Protein AF-A0A7Y0MH93-F1 (afdb_monomer_lite)

Sequence (100 aa):
MTTETFQGYIVDLACLRRYPHAELLNRARRHTVECAMMGHCVESGYALVGNEGGLFLLDTGATPLVLAALSRTARREGVALQSRRELQDGEMKTVGIDLL

pLDDT: mean 95.64, std 3.98, range [66.25, 98.31]

Foldseek 3Di:
DDKDKDKAQKDFPVVQVVDDLVCNRVVSQFAFLVNCPPPVSLVRAIWGQDPVSDIGGADNQCSVQVNVQSVPDPDGGRWMWMWMWDQDPNDTHTPHIDTD

Radius of gyration: 12.69 Å; chains: 1; bounding box: 34×28×34 Å

Structure (mmCIF, N/CA/C/O backbone):
data_AF-A0A7Y0MH93-F1
#
_entry.id   AF-A0A7Y0MH93-F1
#
loop_
_atom_site.group_PDB
_atom_site.id
_atom_site.type_symbol
_atom_site.label_atom_id
_atom_site.label_alt_id
_atom_site.label_comp_id
_atom_site.label_asym_id
_atom_site.label_entity_id
_atom_site.label_seq_id
_atom_site.pdbx_PDB_ins_code
_atom_site.Cartn_x
_atom_site.Cartn_y
_atom_site.Cartn_z
_atom_site.occupancy
_atom_site.B_iso_or_equiv
_atom_site.auth_seq_id
_atom_site.auth_comp_id
_atom_site.auth_asym_id
_atom_site.auth_atom_id
_atom_site.pdbx_PDB_model_num
ATOM 1 N N . MET A 1 1 ? -19.728 9.937 13.746 1.00 66.25 1 MET A N 1
ATOM 2 C CA . MET A 1 1 ? -18.605 9.014 13.493 1.00 66.25 1 MET A CA 1
ATOM 3 C C . MET A 1 1 ? -17.589 9.770 12.663 1.00 66.25 1 MET A C 1
ATOM 5 O O . MET A 1 1 ? -17.989 10.372 11.675 1.00 66.25 1 MET A O 1
ATOM 9 N N . THR A 1 2 ? -16.338 9.834 13.110 1.00 92.19 2 THR A N 1
ATOM 10 C CA . THR A 1 2 ? -15.272 10.529 12.374 1.00 92.19 2 THR A CA 1
ATOM 11 C C . THR A 1 2 ? -14.699 9.576 11.334 1.00 92.19 2 THR A C 1
ATOM 13 O O . THR A 1 2 ? -14.302 8.464 11.682 1.00 92.19 2 THR A O 1
ATOM 16 N N . THR A 1 3 ? -14.690 10.004 10.074 1.00 95.12 3 THR A N 1
ATOM 17 C CA . THR A 1 3 ? -14.202 9.232 8.926 1.00 95.12 3 THR A CA 1
ATOM 18 C C . THR A 1 3 ? -13.081 9.983 8.226 1.00 95.12 3 THR A C 1
ATOM 20 O O . THR A 1 3 ? -13.196 11.191 8.017 1.00 95.12 3 THR A O 1
ATOM 23 N N . GLU A 1 4 ? -12.051 9.265 7.793 1.00 96.56 4 GLU A N 1
ATOM 24 C CA . GLU A 1 4 ? -10.953 9.806 6.988 1.00 96.56 4 GLU A CA 1
ATOM 25 C C . GLU A 1 4 ? -10.737 8.958 5.739 1.00 96.56 4 GLU A C 1
ATOM 27 O O . GLU A 1 4 ? -10.947 7.740 5.745 1.00 96.56 4 GLU A O 1
ATOM 32 N N . THR A 1 5 ? -10.273 9.603 4.672 1.00 96.88 5 THR A N 1
ATOM 33 C CA . THR A 1 5 ? -9.895 8.927 3.433 1.00 96.88 5 THR A CA 1
ATOM 34 C C . THR A 1 5 ? -8.508 9.348 2.989 1.00 96.88 5 THR A C 1
ATOM 36 O O . THR A 1 5 ? -8.227 10.543 2.907 1.00 96.88 5 THR A O 1
ATOM 39 N N . PHE A 1 6 ? -7.674 8.376 2.633 1.00 97.44 6 PHE A N 1
ATOM 40 C CA . PHE A 1 6 ? -6.337 8.604 2.090 1.00 97.44 6 PHE A CA 1
ATOM 41 C C . PHE A 1 6 ? -6.206 7.908 0.744 1.00 97.44 6 PHE A C 1
ATOM 43 O O . PHE A 1 6 ? -6.665 6.781 0.586 1.00 97.44 6 PHE A O 1
ATOM 50 N N . GLN A 1 7 ? -5.571 8.564 -0.222 1.00 97.81 7 GLN A N 1
ATOM 51 C CA . GLN A 1 7 ? -5.332 8.007 -1.551 1.00 97.81 7 GLN A CA 1
ATOM 52 C C . GLN A 1 7 ? -3.840 8.007 -1.865 1.00 97.81 7 GLN A C 1
ATOM 54 O O . GLN A 1 7 ? -3.126 8.957 -1.537 1.00 97.81 7 GLN A O 1
ATOM 59 N N . GLY A 1 8 ? -3.369 6.956 -2.529 1.00 98.06 8 GLY A N 1
ATOM 60 C CA . GLY A 1 8 ? -1.981 6.878 -2.964 1.00 98.06 8 GLY A CA 1
ATOM 61 C C . GLY A 1 8 ? -1.608 5.539 -3.579 1.00 98.06 8 GLY A C 1
ATOM 62 O O . GLY A 1 8 ? -2.424 4.624 -3.671 1.00 98.06 8 GLY A O 1
ATOM 63 N N . TYR A 1 9 ? -0.351 5.435 -3.998 1.00 98.31 9 TYR A N 1
ATOM 64 C CA . TYR A 1 9 ? 0.238 4.194 -4.492 1.00 98.31 9 TYR A CA 1
ATOM 65 C C . TYR A 1 9 ? 0.622 3.297 -3.321 1.00 98.31 9 TYR A C 1
ATOM 67 O O . TYR A 1 9 ? 1.278 3.756 -2.384 1.00 98.31 9 TYR A O 1
ATOM 75 N N . ILE A 1 10 ? 0.229 2.028 -3.377 1.00 98.00 10 ILE A N 1
ATOM 76 C CA . ILE A 1 10 ? 0.548 1.053 -2.335 1.00 98.00 10 ILE A CA 1
ATOM 77 C C . ILE A 1 10 ? 2.010 0.612 -2.428 1.00 98.00 10 ILE A C 1
ATOM 79 O O . ILE A 1 10 ? 2.506 0.289 -3.509 1.00 98.00 10 ILE A O 1
ATOM 83 N N . VAL A 1 11 ? 2.698 0.591 -1.288 1.00 98.06 11 VAL A N 1
ATOM 84 C CA . VAL A 1 11 ? 4.075 0.093 -1.159 1.00 98.06 11 VAL A CA 1
ATOM 85 C C . VAL A 1 11 ? 4.205 -0.652 0.166 1.00 98.06 11 VAL A C 1
ATOM 87 O O . VAL A 1 11 ? 3.702 -0.180 1.188 1.00 98.06 11 VAL A O 1
ATOM 90 N N . ASP A 1 12 ? 4.870 -1.806 0.173 1.00 98.06 12 ASP A N 1
ATOM 91 C CA . ASP A 1 12 ? 5.190 -2.514 1.415 1.00 98.06 12 ASP A CA 1
ATOM 92 C C . ASP A 1 12 ? 6.284 -1.787 2.222 1.00 98.06 12 ASP A C 1
ATOM 94 O O . ASP A 1 12 ? 7.162 -1.111 1.668 1.00 98.06 12 ASP A O 1
ATOM 98 N N . LEU A 1 13 ? 6.261 -1.913 3.552 1.00 97.12 13 LEU A N 1
ATOM 99 C CA . LEU A 1 13 ? 7.219 -1.194 4.400 1.00 97.12 13 LEU A CA 1
ATOM 100 C C . LEU A 1 13 ? 8.663 -1.690 4.218 1.00 97.12 13 LEU A C 1
ATOM 102 O O . LEU A 1 13 ? 9.596 -0.919 4.466 1.00 97.12 13 LEU A O 1
ATOM 106 N N . ALA A 1 14 ? 8.881 -2.934 3.777 1.00 96.81 14 ALA A N 1
ATOM 107 C CA . ALA A 1 14 ? 10.224 -3.450 3.512 1.00 96.81 14 ALA A CA 1
ATOM 108 C C . ALA A 1 14 ? 10.884 -2.740 2.317 1.00 96.81 14 ALA A C 1
ATOM 110 O O . ALA A 1 14 ? 12.060 -2.367 2.402 1.00 96.81 14 ALA A O 1
ATOM 111 N N . CYS A 1 15 ? 10.133 -2.478 1.245 1.00 96.31 15 CYS A N 1
ATOM 112 C CA . CYS A 1 15 ? 10.571 -1.650 0.127 1.00 96.31 15 CYS A CA 1
ATOM 113 C C . CYS A 1 15 ? 10.709 -0.181 0.519 1.00 96.31 15 CYS A C 1
ATOM 115 O O . CYS A 1 15 ? 11.722 0.446 0.203 1.00 96.31 15 CYS A O 1
ATOM 117 N N . LEU A 1 16 ? 9.730 0.357 1.250 1.00 94.81 16 LEU A N 1
ATOM 118 C CA . LEU A 1 16 ? 9.697 1.771 1.615 1.00 94.81 16 LEU A CA 1
ATOM 119 C C . LEU A 1 16 ? 10.953 2.213 2.375 1.00 94.81 16 LEU A C 1
ATOM 121 O O . LEU A 1 16 ? 11.527 3.255 2.072 1.00 94.81 16 LEU A O 1
ATOM 125 N N . ARG A 1 17 ? 11.434 1.378 3.306 1.00 94.19 17 ARG A N 1
ATOM 126 C CA . ARG A 1 17 ? 12.658 1.620 4.096 1.00 94.19 17 ARG A CA 1
ATOM 127 C C . ARG A 1 17 ? 13.932 1.731 3.254 1.00 94.19 17 ARG A C 1
ATOM 129 O O . ARG A 1 17 ? 14.955 2.175 3.764 1.00 94.19 17 ARG A O 1
ATOM 136 N N . ARG A 1 18 ? 13.892 1.298 1.992 1.00 93.38 18 ARG A N 1
ATOM 137 C CA . ARG A 1 18 ? 15.030 1.314 1.062 1.00 93.38 18 ARG A CA 1
ATOM 138 C C . ARG A 1 18 ? 14.937 2.441 0.037 1.00 93.38 18 ARG A C 1
ATOM 140 O O . ARG A 1 18 ? 15.907 2.678 -0.679 1.00 93.38 18 ARG A O 1
ATOM 147 N N . TYR A 1 19 ? 13.789 3.104 -0.087 1.00 91.81 19 TYR A N 1
ATOM 148 C CA . TYR A 1 19 ? 13.592 4.142 -1.093 1.00 91.81 19 TYR A CA 1
ATOM 149 C C . TYR A 1 19 ? 14.157 5.484 -0.612 1.00 91.81 19 TYR A C 1
ATOM 151 O O . TYR A 1 19 ? 13.822 5.929 0.486 1.00 91.81 19 TYR A O 1
ATOM 159 N N . PRO A 1 20 ? 14.973 6.178 -1.429 1.00 91.88 20 PRO A N 1
ATOM 160 C CA . PRO A 1 20 ? 15.317 7.567 -1.160 1.00 91.88 20 PRO A CA 1
ATOM 161 C C . PRO A 1 20 ? 14.049 8.424 -1.131 1.00 91.88 20 PRO A C 1
ATOM 163 O O . PRO A 1 20 ? 13.205 8.306 -2.021 1.00 91.88 20 PRO A O 1
ATOM 166 N N . HIS A 1 21 ? 13.933 9.331 -0.157 1.00 88.38 21 HIS A N 1
ATOM 167 C CA . HIS A 1 21 ? 12.749 10.190 -0.010 1.00 88.38 21 HIS A CA 1
ATOM 168 C C . HIS A 1 21 ? 12.430 10.976 -1.295 1.00 88.38 21 HIS A C 1
ATOM 170 O O . HIS A 1 21 ? 11.279 11.054 -1.713 1.00 88.38 21 HIS A O 1
ATOM 176 N N . ALA A 1 22 ? 13.458 11.492 -1.981 1.00 90.94 22 ALA A N 1
ATOM 177 C CA . ALA A 1 22 ? 13.305 12.231 -3.237 1.00 90.94 22 ALA A CA 1
ATOM 178 C C . ALA A 1 22 ? 12.770 11.379 -4.409 1.00 90.94 22 ALA A C 1
ATOM 180 O O . ALA A 1 22 ? 12.241 11.921 -5.375 1.00 90.94 22 ALA A O 1
ATOM 181 N N . GLU A 1 23 ? 12.885 10.050 -4.340 1.00 93.25 23 GLU A N 1
ATOM 182 C CA . GLU A 1 23 ? 12.439 9.127 -5.393 1.00 93.25 23 GLU A CA 1
ATOM 183 C C . GLU A 1 23 ? 11.125 8.414 -5.055 1.00 93.25 23 GLU A C 1
ATOM 185 O O . GLU A 1 23 ? 10.614 7.642 -5.869 1.00 93.25 23 GLU A O 1
ATOM 190 N N . LEU A 1 24 ? 10.578 8.651 -3.865 1.00 93.50 24 LEU A N 1
ATOM 191 C CA . LEU A 1 24 ? 9.550 7.826 -3.245 1.00 93.50 24 LEU A CA 1
ATOM 192 C C . LEU A 1 24 ? 8.303 7.647 -4.125 1.00 93.50 24 LEU A C 1
ATOM 194 O O . LEU A 1 24 ? 7.898 6.517 -4.395 1.00 93.50 24 LEU A O 1
ATOM 198 N N . LEU A 1 25 ? 7.763 8.737 -4.677 1.00 95.56 25 LEU A N 1
ATOM 199 C CA . LEU A 1 25 ? 6.620 8.684 -5.596 1.00 95.56 25 LEU A CA 1
ATOM 200 C C . LEU A 1 25 ? 6.934 7.911 -6.885 1.00 95.56 25 LEU A C 1
ATOM 202 O O . LEU A 1 25 ? 6.120 7.127 -7.372 1.00 95.56 25 LEU A O 1
ATOM 206 N N . ASN A 1 26 ? 8.124 8.118 -7.448 1.00 96.12 26 ASN A N 1
ATOM 207 C CA . ASN A 1 26 ? 8.531 7.454 -8.682 1.00 96.12 26 ASN A CA 1
ATOM 208 C C . ASN A 1 26 ? 8.737 5.943 -8.461 1.00 96.12 26 ASN A C 1
ATOM 210 O O . ASN A 1 26 ? 8.386 5.118 -9.305 1.00 96.12 26 ASN A O 1
ATOM 214 N N . ARG A 1 27 ? 9.272 5.559 -7.301 1.00 96.69 27 ARG A N 1
ATOM 215 C CA . ARG A 1 27 ? 9.406 4.155 -6.905 1.00 96.69 27 ARG A CA 1
ATOM 216 C C . ARG A 1 27 ? 8.044 3.513 -6.645 1.00 96.69 27 ARG A C 1
ATOM 218 O O . ARG A 1 27 ? 7.811 2.420 -7.143 1.00 96.69 27 ARG A O 1
ATOM 225 N N . ALA A 1 28 ? 7.129 4.211 -5.975 1.00 97.31 28 ALA A N 1
ATOM 226 C CA . ALA A 1 28 ? 5.781 3.713 -5.709 1.00 97.31 28 ALA A CA 1
ATOM 227 C C . ALA A 1 28 ? 4.989 3.423 -6.997 1.00 97.31 28 ALA A C 1
ATOM 229 O O . ALA A 1 28 ? 4.354 2.381 -7.120 1.00 97.31 28 ALA A O 1
ATOM 230 N N . ARG A 1 29 ? 5.112 4.284 -8.016 1.00 97.12 29 ARG A N 1
ATOM 231 C CA . ARG A 1 29 ? 4.501 4.078 -9.346 1.00 97.12 29 ARG A CA 1
ATOM 232 C C . ARG A 1 29 ? 5.027 2.857 -10.103 1.00 97.12 29 ARG A C 1
ATOM 234 O O . ARG A 1 29 ? 4.359 2.383 -11.011 1.00 97.12 29 ARG A O 1
ATOM 241 N N . ARG A 1 30 ? 6.215 2.368 -9.746 1.00 97.62 30 ARG A N 1
ATOM 242 C CA . ARG A 1 30 ? 6.869 1.192 -10.347 1.00 97.62 30 ARG A CA 1
ATOM 243 C C . ARG A 1 30 ? 6.877 -0.013 -9.408 1.00 97.62 30 ARG A C 1
ATOM 245 O O . ARG A 1 30 ? 7.510 -1.023 -9.694 1.00 97.62 30 ARG A O 1
ATOM 252 N N . HIS A 1 31 ? 6.222 0.103 -8.256 1.00 98.00 31 HIS A N 1
ATOM 253 C CA . HIS A 1 31 ? 6.157 -0.973 -7.288 1.00 98.00 31 HIS A CA 1
ATOM 254 C C . HIS A 1 31 ? 5.207 -2.054 -7.808 1.00 98.00 31 HIS A C 1
ATOM 256 O O . HIS A 1 31 ? 4.053 -1.764 -8.135 1.00 98.00 31 HIS A O 1
ATOM 262 N N . THR A 1 32 ? 5.708 -3.279 -7.954 1.00 98.31 32 THR A N 1
ATOM 263 C CA . THR A 1 32 ? 4.964 -4.371 -8.586 1.00 98.31 32 THR A CA 1
ATOM 264 C C . THR A 1 32 ? 4.050 -5.069 -7.588 1.00 98.31 32 THR A C 1
ATOM 266 O O . THR A 1 32 ? 4.344 -5.146 -6.396 1.00 98.31 32 THR A O 1
ATOM 269 N N . VAL A 1 33 ? 2.949 -5.630 -8.090 1.00 97.88 33 VAL A N 1
ATOM 270 C CA . VAL A 1 33 ? 2.035 -6.456 -7.285 1.00 97.88 33 VAL A CA 1
ATOM 271 C C . VAL A 1 33 ? 2.757 -7.677 -6.724 1.00 97.88 33 VAL A C 1
ATOM 273 O O . VAL A 1 33 ? 2.589 -8.008 -5.557 1.00 97.88 33 VAL A O 1
ATOM 276 N N . GLU A 1 34 ? 3.608 -8.310 -7.532 1.00 97.38 34 GLU A N 1
ATOM 277 C CA . GLU A 1 34 ? 4.428 -9.444 -7.101 1.00 97.38 34 GLU A CA 1
ATOM 278 C C . GLU A 1 34 ? 5.297 -9.081 -5.892 1.00 97.38 34 GLU A C 1
ATOM 280 O O . GLU A 1 34 ? 5.310 -9.819 -4.911 1.00 97.38 34 GLU A O 1
ATOM 285 N N . CYS A 1 35 ? 5.957 -7.917 -5.931 1.00 96.81 35 CYS A N 1
ATOM 286 C CA . CYS A 1 35 ? 6.787 -7.442 -4.832 1.00 96.81 35 CYS A CA 1
ATOM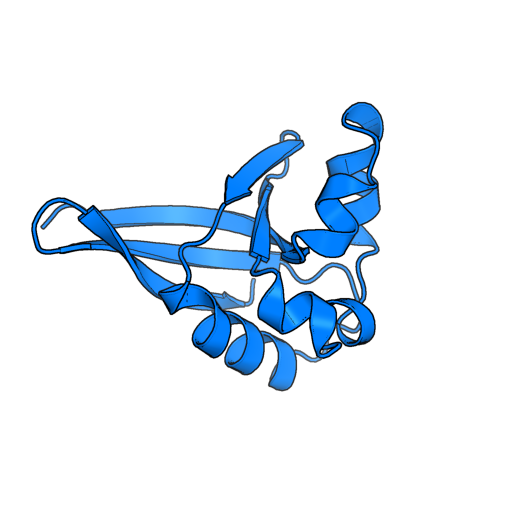 287 C C . CYS A 1 35 ? 5.945 -7.224 -3.567 1.00 96.81 35 CYS A C 1
ATOM 289 O O . CYS A 1 35 ? 6.243 -7.787 -2.516 1.00 96.81 35 CYS A O 1
ATOM 291 N N . ALA A 1 36 ? 4.825 -6.509 -3.703 1.00 96.69 36 ALA A N 1
ATOM 292 C CA . ALA A 1 36 ? 3.911 -6.219 -2.604 1.00 96.69 36 ALA A CA 1
ATOM 293 C C . ALA A 1 36 ? 3.317 -7.479 -1.942 1.00 96.69 36 ALA A C 1
ATOM 295 O O . ALA A 1 36 ? 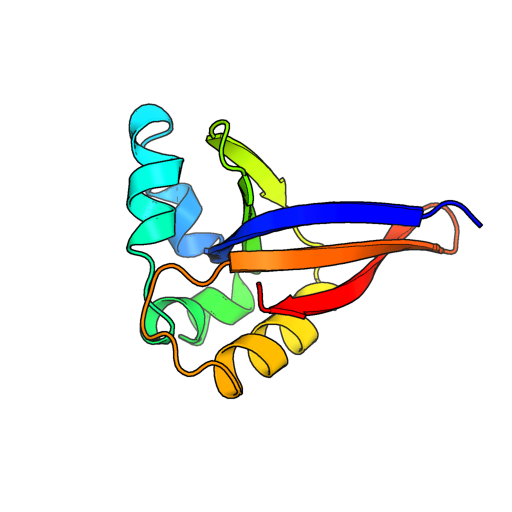2.912 -7.419 -0.783 1.00 96.69 36 ALA A O 1
ATOM 296 N N . MET A 1 37 ? 3.238 -8.608 -2.656 1.00 96.88 37 MET A N 1
ATOM 297 C CA . MET A 1 37 ? 2.616 -9.852 -2.181 1.00 96.88 37 MET A CA 1
ATOM 298 C C . MET A 1 37 ? 3.614 -10.900 -1.661 1.00 96.88 37 MET A C 1
ATOM 300 O O . MET A 1 37 ? 3.193 -11.968 -1.215 1.00 96.88 37 MET A O 1
ATOM 304 N N . MET A 1 38 ? 4.922 -10.626 -1.679 1.00 95.06 38 MET A N 1
ATOM 305 C CA . MET A 1 38 ? 5.911 -11.530 -1.083 1.00 95.06 38 MET A CA 1
ATOM 306 C C . MET A 1 38 ? 5.688 -11.665 0.429 1.00 95.06 38 MET A C 1
ATOM 308 O O . MET A 1 38 ? 5.362 -10.685 1.092 1.00 95.06 38 MET A O 1
ATOM 312 N N . GLY A 1 39 ? 5.933 -12.850 1.003 1.00 92.25 39 GLY A N 1
ATOM 313 C CA . GLY A 1 39 ? 5.656 -13.119 2.426 1.00 92.25 39 GLY A CA 1
ATOM 314 C C . GLY A 1 39 ? 6.243 -12.072 3.384 1.00 92.25 39 GLY A C 1
ATOM 315 O O . GLY A 1 39 ? 5.521 -11.505 4.197 1.00 92.25 39 GLY A O 1
ATOM 316 N N . HIS A 1 40 ? 7.517 -11.709 3.205 1.00 91.69 40 HIS A N 1
ATOM 317 C CA . HIS A 1 40 ? 8.172 -10.684 4.028 1.00 91.69 40 HIS A CA 1
ATOM 318 C C . HIS A 1 40 ? 7.625 -9.259 3.808 1.00 91.69 40 HIS A C 1
ATOM 320 O O . HIS A 1 40 ? 7.749 -8.413 4.690 1.00 91.69 40 HIS A O 1
ATOM 326 N N . CYS A 1 41 ? 7.016 -8.976 2.653 1.00 94.00 41 CYS A N 1
ATOM 327 C CA . CYS A 1 41 ? 6.345 -7.705 2.373 1.00 94.00 41 CYS A CA 1
ATOM 328 C C . CYS A 1 41 ? 4.991 -7.644 3.086 1.00 94.00 41 CYS A C 1
ATOM 330 O O . CYS A 1 41 ? 4.706 -6.650 3.753 1.00 94.00 41 CYS A O 1
ATOM 332 N N . VAL A 1 42 ? 4.218 -8.737 3.048 1.00 94.94 42 VAL A N 1
ATOM 333 C CA . VAL A 1 42 ? 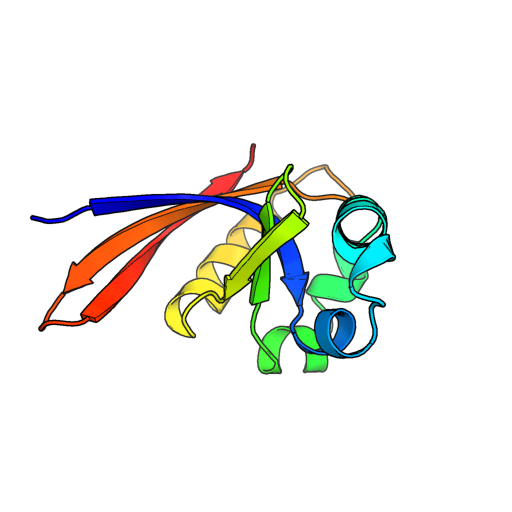2.958 -8.876 3.799 1.00 94.94 42 VAL A CA 1
ATOM 334 C C . VAL A 1 42 ? 3.181 -8.689 5.298 1.00 94.94 42 VAL A C 1
ATOM 336 O O . VAL A 1 42 ? 2.466 -7.923 5.943 1.00 94.94 42 VAL A O 1
ATOM 339 N N . GLU A 1 43 ? 4.201 -9.352 5.845 1.00 94.88 43 GLU A N 1
ATOM 340 C CA . GLU A 1 43 ? 4.571 -9.254 7.262 1.00 94.88 43 GLU A CA 1
ATOM 341 C C . GLU A 1 43 ? 5.023 -7.844 7.654 1.00 94.88 43 GLU A C 1
ATOM 343 O O . GLU A 1 43 ? 4.830 -7.421 8.794 1.00 94.88 43 GLU A O 1
ATOM 348 N N . SER A 1 44 ? 5.607 -7.095 6.714 1.00 96.31 44 SER A N 1
ATOM 349 C CA . SER A 1 44 ? 6.070 -5.733 6.973 1.00 96.31 44 SER A CA 1
ATOM 350 C C . SER A 1 44 ? 4.935 -4.711 7.075 1.00 96.31 44 SER A C 1
ATOM 352 O O . SER A 1 44 ? 5.146 -3.651 7.659 1.00 96.31 44 SER A O 1
ATOM 354 N N . GLY A 1 45 ? 3.749 -5.015 6.538 1.00 97.31 45 GLY A N 1
ATOM 355 C CA . GLY A 1 45 ? 2.652 -4.062 6.383 1.00 97.31 45 GLY A CA 1
ATOM 356 C C . GLY A 1 45 ? 2.845 -3.122 5.190 1.00 97.31 45 GLY A C 1
ATOM 357 O O . GLY A 1 45 ? 3.751 -3.294 4.373 1.00 97.31 45 GLY A O 1
ATOM 358 N N . TYR A 1 46 ? 1.989 -2.101 5.092 1.00 98.25 46 TYR A N 1
ATOM 359 C CA . TYR A 1 46 ? 1.898 -1.256 3.900 1.00 98.25 46 TYR A CA 1
ATOM 360 C C . TYR A 1 46 ? 1.750 0.236 4.206 1.00 98.25 46 TYR A C 1
ATOM 362 O O . TYR A 1 46 ? 1.321 0.642 5.287 1.00 98.25 46 TYR A O 1
ATOM 370 N N . ALA A 1 47 ? 2.061 1.057 3.206 1.00 97.94 47 ALA A N 1
ATOM 371 C CA . ALA A 1 47 ? 1.827 2.493 3.197 1.00 97.94 47 ALA A CA 1
ATOM 372 C C . ALA A 1 47 ? 1.212 2.949 1.870 1.00 97.94 47 ALA A C 1
ATOM 374 O O . ALA A 1 47 ? 1.426 2.329 0.827 1.00 97.94 47 ALA A O 1
ATOM 375 N N . LEU A 1 48 ? 0.504 4.076 1.907 1.00 98.25 48 LEU A N 1
ATOM 376 C CA . LEU A 1 48 ? 0.119 4.831 0.723 1.00 98.25 48 LEU A CA 1
ATOM 377 C C . LEU A 1 48 ? 1.108 5.971 0.493 1.00 98.25 48 LEU A C 1
ATOM 379 O O . LEU A 1 48 ? 1.389 6.769 1.390 1.00 98.25 48 LEU A O 1
ATOM 383 N N . VAL A 1 49 ? 1.601 6.053 -0.736 1.00 97.75 49 VAL A N 1
ATOM 384 C CA . VAL A 1 49 ? 2.404 7.166 -1.234 1.00 97.75 49 VAL A CA 1
ATOM 385 C C . VAL A 1 49 ? 1.500 8.106 -2.020 1.00 97.75 49 VAL A C 1
ATOM 387 O O . VAL A 1 49 ? 1.066 7.782 -3.129 1.00 97.75 49 VAL A O 1
ATOM 390 N N . GLY A 1 50 ? 1.196 9.265 -1.441 1.00 95.69 50 GLY A N 1
ATOM 391 C CA . GLY A 1 50 ? 0.368 10.291 -2.067 1.00 95.69 50 GLY A CA 1
ATOM 392 C C . GLY A 1 50 ? 1.060 10.958 -3.260 1.00 95.69 50 GLY A C 1
ATOM 393 O O . GLY A 1 50 ? 2.283 10.927 -3.399 1.00 95.69 50 GLY A O 1
ATOM 394 N N . ASN A 1 51 ? 0.279 11.619 -4.120 1.00 91.12 51 ASN A N 1
ATOM 395 C CA . ASN A 1 51 ? 0.802 12.302 -5.313 1.00 91.12 51 ASN A CA 1
ATOM 396 C C . ASN A 1 51 ? 1.742 13.479 -5.001 1.00 91.12 51 ASN A C 1
ATOM 398 O O . ASN A 1 51 ? 2.543 13.849 -5.853 1.00 91.12 51 ASN A O 1
ATOM 402 N N . GLU A 1 52 ? 1.679 14.031 -3.790 1.00 87.81 52 GLU A N 1
ATOM 403 C CA . GLU A 1 52 ? 2.587 15.082 -3.311 1.00 87.81 52 GLU A CA 1
ATOM 404 C C . GLU A 1 52 ? 3.849 14.513 -2.633 1.00 87.81 52 GLU A C 1
ATOM 406 O O . GLU A 1 52 ? 4.653 15.253 -2.077 1.00 87.81 52 GLU A O 1
ATOM 411 N N . GLY A 1 53 ? 4.033 13.186 -2.655 1.00 82.00 53 GLY A N 1
ATOM 412 C CA . GLY A 1 53 ? 5.139 12.499 -1.981 1.00 82.00 53 GLY A CA 1
ATOM 413 C C . GLY A 1 53 ? 4.906 12.240 -0.490 1.00 82.00 53 GLY A C 1
ATOM 414 O O . GLY A 1 53 ? 5.773 11.668 0.165 1.00 82.00 53 GLY A O 1
ATOM 415 N N . GLY A 1 54 ? 3.739 12.618 0.043 1.00 91.12 54 GLY A N 1
ATOM 416 C CA . GLY A 1 54 ? 3.340 12.31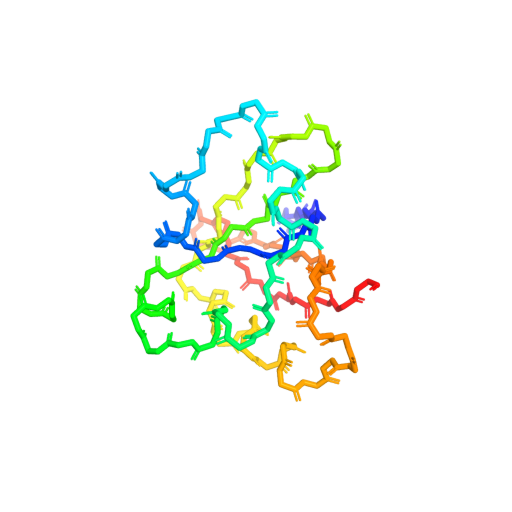2 1.415 1.00 91.12 54 GLY A CA 1
ATOM 417 C C . GLY A 1 54 ? 3.203 10.808 1.664 1.00 91.12 54 GLY A C 1
ATOM 418 O O . GLY A 1 54 ? 2.772 10.056 0.787 1.00 91.12 54 GLY A O 1
ATOM 419 N N . LEU A 1 55 ? 3.556 10.384 2.877 1.00 94.94 55 LEU A N 1
ATOM 420 C CA . LEU A 1 55 ? 3.457 9.001 3.330 1.00 94.94 55 LEU A CA 1
ATOM 421 C C . LEU A 1 55 ? 2.327 8.828 4.328 1.00 94.94 55 LEU A C 1
ATOM 423 O O . LEU A 1 55 ? 2.242 9.558 5.313 1.00 94.94 55 LEU A O 1
ATOM 427 N N . PHE A 1 56 ? 1.517 7.802 4.105 1.00 96.50 56 PHE A N 1
ATOM 428 C CA . PHE A 1 56 ? 0.482 7.390 5.034 1.00 96.50 56 PHE A CA 1
ATOM 429 C C . PHE A 1 56 ? 0.646 5.910 5.383 1.00 96.50 56 PHE A C 1
ATOM 431 O O . PHE A 1 56 ? 0.424 5.041 4.541 1.00 96.50 56 PHE A O 1
ATOM 438 N N . LEU A 1 57 ? 1.065 5.621 6.617 1.00 97.19 57 LEU A N 1
ATOM 439 C CA . LEU A 1 57 ? 1.210 4.251 7.112 1.00 97.19 57 LEU A CA 1
ATOM 440 C C . LEU A 1 57 ? -0.169 3.653 7.394 1.00 97.19 57 LEU A C 1
ATOM 442 O O . LEU A 1 57 ? -0.981 4.258 8.093 1.00 97.19 57 LEU A O 1
ATOM 446 N N . LEU A 1 58 ? -0.415 2.457 6.866 1.00 97.56 58 LEU A N 1
ATOM 447 C CA . LEU A 1 58 ? -1.640 1.722 7.137 1.00 97.56 58 LEU A CA 1
ATOM 448 C C . LEU A 1 58 ? -1.507 0.943 8.448 1.00 97.56 58 LEU A C 1
ATOM 450 O O . LEU A 1 58 ? -0.438 0.423 8.774 1.00 97.56 58 LEU A O 1
ATOM 454 N N . ASP A 1 59 ? -2.602 0.857 9.201 1.00 96.31 59 ASP A N 1
ATOM 455 C CA . ASP A 1 59 ? -2.664 -0.014 10.371 1.00 96.31 59 ASP A CA 1
ATOM 456 C C . ASP A 1 59 ? -2.656 -1.495 9.961 1.00 96.31 59 ASP A C 1
ATOM 458 O O . ASP A 1 59 ? -2.949 -1.854 8.818 1.00 96.31 59 ASP A O 1
ATOM 462 N N . THR A 1 60 ? -2.328 -2.378 10.904 1.00 94.00 60 THR A N 1
ATOM 463 C CA . THR A 1 60 ? -2.190 -3.821 10.647 1.00 94.00 60 THR A CA 1
ATOM 464 C C . THR A 1 60 ? -3.485 -4.478 10.162 1.00 94.00 60 THR A C 1
ATOM 466 O O . THR A 1 60 ? -3.425 -5.482 9.451 1.00 94.00 60 THR A O 1
ATOM 469 N N . GLY A 1 61 ? -4.651 -3.902 10.479 1.00 95.12 61 GLY A N 1
ATOM 470 C CA . GLY A 1 61 ? -5.948 -4.363 9.985 1.00 95.12 61 GLY A CA 1
ATOM 471 C C . GLY A 1 61 ? -6.135 -4.151 8.480 1.00 95.12 61 GLY A C 1
ATOM 472 O O . GLY A 1 61 ? -6.925 -4.857 7.853 1.00 95.12 61 GLY A O 1
ATOM 473 N N . ALA A 1 62 ? -5.372 -3.243 7.865 1.00 97.38 62 ALA A N 1
ATOM 474 C CA . ALA A 1 62 ? -5.445 -2.974 6.433 1.00 97.38 62 ALA A CA 1
ATOM 475 C C . ALA A 1 62 ? -4.800 -4.069 5.569 1.00 97.38 62 ALA A C 1
ATOM 477 O O . ALA A 1 62 ? -5.211 -4.250 4.425 1.00 97.38 62 ALA A O 1
ATOM 478 N N . THR A 1 63 ? -3.812 -4.809 6.087 1.00 97.62 63 THR A N 1
ATOM 479 C CA . THR A 1 63 ? -3.067 -5.847 5.347 1.00 97.62 63 THR A CA 1
ATOM 480 C C . THR A 1 63 ? -3.970 -6.831 4.586 1.00 97.62 63 THR A C 1
ATOM 482 O O . THR A 1 63 ? -3.813 -6.945 3.367 1.00 97.62 63 THR A O 1
ATOM 485 N N . PRO A 1 64 ? -4.951 -7.513 5.215 1.00 97.62 64 PRO A N 1
ATOM 486 C CA . PRO A 1 64 ? -5.845 -8.415 4.485 1.00 97.62 64 PRO A CA 1
ATOM 487 C C . PRO A 1 64 ? -6.689 -7.699 3.416 1.00 97.62 64 PRO A C 1
ATOM 489 O O . PRO A 1 64 ? -6.945 -8.271 2.356 1.00 97.62 64 PRO A O 1
ATOM 492 N N . LEU A 1 65 ? -7.088 -6.444 3.649 1.00 98.12 65 LEU A N 1
ATOM 493 C CA . LEU A 1 65 ? -7.862 -5.650 2.687 1.00 98.12 65 LEU A CA 1
ATOM 494 C C . LEU A 1 65 ? -7.017 -5.267 1.463 1.00 98.12 65 LEU A C 1
ATOM 496 O O . LEU A 1 65 ? -7.489 -5.362 0.329 1.00 98.12 65 LEU A O 1
ATOM 500 N N . VAL A 1 66 ? -5.754 -4.896 1.686 1.00 98.12 66 VAL A N 1
ATOM 501 C CA . VAL A 1 66 ? -4.776 -4.611 0.629 1.00 98.12 66 VAL A CA 1
ATOM 502 C C . VAL A 1 66 ? -4.525 -5.856 -0.213 1.00 98.12 66 VAL A C 1
ATOM 504 O O . VAL A 1 66 ? -4.645 -5.789 -1.433 1.00 98.12 66 VAL A O 1
ATOM 507 N N . LEU A 1 67 ? -4.257 -7.008 0.406 1.00 97.81 67 LEU A N 1
ATOM 508 C CA . LEU A 1 67 ? -4.046 -8.264 -0.322 1.00 97.81 67 LEU A CA 1
ATOM 509 C C . LEU A 1 67 ? -5.257 -8.660 -1.167 1.00 97.81 67 LEU A C 1
ATOM 511 O O . LEU A 1 67 ? -5.107 -9.090 -2.313 1.00 97.81 67 LEU A O 1
ATOM 515 N N . ALA A 1 68 ? -6.460 -8.477 -0.624 1.00 97.69 68 ALA A N 1
ATOM 516 C CA . ALA A 1 68 ? -7.692 -8.729 -1.351 1.00 97.69 68 ALA A CA 1
ATOM 517 C C . ALA A 1 68 ? -7.838 -7.793 -2.566 1.00 97.69 68 ALA A C 1
ATOM 519 O O . ALA A 1 68 ? -8.272 -8.237 -3.628 1.00 97.69 68 ALA A O 1
ATOM 520 N N . ALA A 1 69 ? -7.457 -6.518 -2.441 1.00 97.81 69 ALA A N 1
ATOM 521 C CA . ALA A 1 69 ? -7.454 -5.570 -3.555 1.00 97.81 69 ALA A CA 1
ATOM 522 C C . ALA A 1 69 ? -6.391 -5.921 -4.611 1.00 97.81 69 ALA A C 1
ATOM 524 O O . ALA A 1 69 ? -6.707 -5.986 -5.800 1.00 97.81 69 ALA A O 1
ATOM 525 N N . LEU A 1 70 ? -5.161 -6.220 -4.184 1.00 97.62 70 LEU A N 1
ATOM 526 C CA . LEU A 1 70 ? -4.054 -6.612 -5.059 1.00 97.62 70 LEU A CA 1
ATOM 527 C C . LEU A 1 70 ? -4.352 -7.898 -5.839 1.00 97.62 70 LEU A C 1
ATOM 529 O O . LEU A 1 70 ? -4.054 -7.977 -7.023 1.00 97.62 70 LEU A O 1
ATOM 533 N N . SER A 1 71 ? -5.020 -8.873 -5.222 1.00 96.81 71 SER A N 1
ATOM 534 C CA . SER A 1 71 ? -5.378 -10.136 -5.888 1.00 96.81 71 SER A CA 1
ATOM 535 C C . SER A 1 71 ? -6.451 -9.975 -6.974 1.00 96.81 71 SER A C 1
ATOM 537 O O . SER A 1 71 ? -6.613 -10.855 -7.815 1.00 96.81 71 SER A O 1
ATOM 539 N N . ARG A 1 72 ? -7.216 -8.874 -6.950 1.00 96.00 72 ARG A N 1
ATOM 540 C CA . ARG A 1 72 ? -8.301 -8.591 -7.907 1.00 96.00 72 ARG A CA 1
ATOM 541 C C . ARG A 1 72 ? -7.918 -7.577 -8.981 1.00 96.00 72 ARG A C 1
ATOM 543 O O . ARG A 1 72 ? -8.689 -7.371 -9.915 1.00 96.00 72 ARG A O 1
ATOM 550 N N . THR A 1 73 ? -6.779 -6.903 -8.841 1.00 96.62 73 THR A N 1
ATOM 551 C CA . THR A 1 73 ? -6.379 -5.862 -9.788 1.00 96.62 73 THR A CA 1
ATOM 552 C C . THR A 1 73 ? -5.828 -6.460 -11.080 1.00 96.62 73 THR A C 1
ATOM 554 O O . THR A 1 73 ? -5.119 -7.461 -11.072 1.00 96.62 73 THR A O 1
ATOM 557 N N . ALA A 1 74 ? -6.123 -5.819 -12.212 1.00 96.00 74 ALA A N 1
ATOM 558 C CA . ALA A 1 74 ? -5.489 -6.140 -13.494 1.00 96.00 74 ALA A CA 1
ATOM 559 C C . ALA A 1 74 ? -4.129 -5.432 -13.669 1.00 96.00 74 ALA A C 1
ATOM 561 O O . ALA A 1 74 ? -3.387 -5.713 -14.614 1.00 96.00 74 ALA A O 1
ATOM 562 N N . ARG A 1 75 ? -3.804 -4.480 -12.784 1.00 97.12 75 ARG A N 1
ATOM 563 C CA . ARG A 1 75 ? -2.528 -3.757 -12.797 1.00 97.12 75 ARG A CA 1
ATOM 564 C C . ARG A 1 75 ? -1.404 -4.688 -12.347 1.00 97.12 75 ARG A C 1
ATOM 566 O O . ARG A 1 75 ? -1.574 -5.469 -11.422 1.00 97.12 75 ARG A O 1
ATOM 573 N N . ARG A 1 76 ? -0.235 -4.571 -12.975 1.00 97.44 76 ARG A N 1
ATOM 574 C CA . ARG A 1 76 ? 0.969 -5.323 -12.571 1.00 97.44 76 ARG A CA 1
ATOM 575 C C . ARG A 1 76 ? 1.899 -4.521 -11.666 1.00 97.44 76 ARG A C 1
ATOM 577 O O . ARG A 1 76 ? 2.678 -5.103 -10.921 1.00 97.44 76 ARG A O 1
ATOM 584 N N . GLU A 1 77 ? 1.794 -3.200 -11.716 1.00 98.19 77 GLU A N 1
ATOM 585 C CA . GLU A 1 77 ? 2.602 -2.261 -10.945 1.00 98.19 77 GLU A CA 1
ATOM 586 C C . GLU A 1 77 ? 1.850 -0.949 -10.726 1.00 98.19 77 GLU A C 1
ATOM 588 O O . GLU A 1 77 ? 0.839 -0.693 -11.390 1.00 98.19 77 GLU A O 1
ATOM 593 N N . GLY A 1 78 ? 2.345 -0.136 -9.792 1.00 97.69 78 GLY A N 1
ATOM 594 C CA . GLY A 1 78 ? 1.834 1.211 -9.556 1.00 97.69 78 GLY A CA 1
ATOM 595 C C . GLY A 1 78 ? 0.368 1.216 -9.143 1.00 97.69 78 GLY A C 1
ATOM 596 O O . GLY A 1 78 ? -0.407 2.039 -9.628 1.00 97.69 78 GLY A O 1
ATOM 597 N N . VAL A 1 79 ? -0.033 0.276 -8.284 1.00 98.31 79 VAL A N 1
ATOM 598 C CA . VAL A 1 79 ? -1.431 0.148 -7.866 1.00 98.31 79 VAL A CA 1
ATOM 599 C C . VAL A 1 79 ? -1.803 1.309 -6.949 1.00 98.31 79 VAL A C 1
ATOM 601 O O . VAL A 1 79 ? -1.239 1.461 -5.865 1.00 98.31 79 VAL A O 1
ATOM 604 N N . ALA A 1 80 ? -2.758 2.123 -7.391 1.00 97.75 80 ALA A N 1
ATOM 605 C CA . ALA A 1 80 ? -3.344 3.192 -6.598 1.00 97.75 80 ALA A CA 1
ATOM 606 C C . ALA A 1 80 ? -4.565 2.671 -5.829 1.00 97.75 80 ALA A C 1
ATOM 608 O O . ALA A 1 80 ? -5.389 1.936 -6.377 1.00 97.75 80 ALA A O 1
ATOM 609 N N . LEU A 1 81 ? -4.661 3.047 -4.556 1.00 97.81 81 LEU A N 1
ATOM 610 C CA . LEU A 1 81 ? -5.728 2.646 -3.645 1.00 97.81 81 LEU A CA 1
ATOM 611 C C . LEU A 1 81 ? -6.272 3.855 -2.886 1.00 97.81 81 LEU A C 1
ATOM 613 O O . LEU A 1 81 ? -5.554 4.824 -2.627 1.00 97.81 81 LEU A O 1
ATOM 617 N N . GLN A 1 82 ? -7.525 3.744 -2.460 1.00 98.12 82 GLN A N 1
ATOM 618 C CA . GLN A 1 82 ? -8.128 4.584 -1.437 1.00 98.12 82 GLN A CA 1
ATOM 619 C C . GLN A 1 82 ? -8.314 3.774 -0.153 1.00 98.12 82 GLN A C 1
ATOM 621 O O . GLN A 1 82 ? -8.991 2.749 -0.164 1.00 98.12 82 GLN A O 1
ATOM 626 N N . SER A 1 83 ? -7.759 4.257 0.956 1.00 98.12 83 SER A N 1
ATOM 627 C CA . SER A 1 83 ? -8.043 3.769 2.306 1.00 98.12 83 SER A CA 1
ATOM 628 C C . SER A 1 83 ? -9.140 4.604 2.945 1.00 98.12 83 SER A C 1
ATOM 630 O O . SER A 1 83 ? -9.065 5.833 2.944 1.00 98.12 83 SER A O 1
ATOM 632 N N . ARG A 1 84 ? -10.155 3.933 3.490 1.00 97.81 84 ARG A N 1
ATOM 633 C CA . ARG A 1 84 ? -11.203 4.519 4.326 1.00 97.81 84 ARG A CA 1
ATOM 634 C C . ARG A 1 84 ? -10.989 4.078 5.762 1.00 97.81 84 ARG A C 1
ATOM 636 O O . ARG A 1 84 ? -10.818 2.886 6.026 1.00 97.81 84 ARG A O 1
ATOM 643 N N . ARG A 1 85 ? -11.018 5.040 6.679 1.00 97.44 85 ARG A N 1
ATOM 644 C CA . ARG A 1 85 ? -10.793 4.820 8.106 1.00 97.44 85 ARG A CA 1
ATOM 645 C C . ARG A 1 85 ? -11.916 5.407 8.934 1.00 97.44 85 ARG A C 1
ATOM 647 O O . ARG A 1 85 ? -12.465 6.451 8.585 1.00 97.44 85 ARG A O 1
ATOM 654 N N . GLU A 1 86 ? -12.191 4.762 10.054 1.00 97.44 86 GLU A N 1
ATOM 655 C CA . GLU A 1 86 ? -13.188 5.187 11.032 1.00 97.44 86 GLU A CA 1
ATOM 656 C C . GLU A 1 86 ? -12.582 5.214 12.432 1.00 97.44 86 GLU A C 1
ATOM 658 O O . GLU A 1 86 ? -11.752 4.369 12.773 1.00 97.44 86 GLU A O 1
ATOM 663 N N . LEU A 1 87 ? -13.010 6.183 13.245 1.00 96.38 87 LEU A N 1
ATOM 664 C CA . LEU A 1 87 ? -12.657 6.232 14.661 1.00 96.38 87 LEU A CA 1
ATOM 665 C C . LEU A 1 87 ? -13.431 5.146 15.420 1.00 96.38 87 LEU A C 1
ATOM 667 O O . LEU A 1 87 ? -14.650 5.245 15.567 1.00 96.38 87 LEU A O 1
ATOM 671 N N . GLN A 1 88 ? -12.713 4.143 15.919 1.00 94.19 88 GLN A N 1
ATOM 672 C CA . GLN A 1 88 ? -13.235 3.026 16.705 1.00 94.19 88 GLN A CA 1
ATOM 673 C C . GLN A 1 88 ? -12.420 2.908 17.993 1.00 94.19 88 GLN A C 1
ATOM 675 O O . GLN A 1 88 ? -11.194 2.865 17.948 1.00 94.19 88 GLN A O 1
ATOM 680 N N . ASP A 1 89 ? -13.096 2.918 19.144 1.00 92.44 89 ASP A N 1
ATOM 681 C CA . ASP A 1 89 ? -12.466 2.813 20.470 1.00 92.44 89 ASP A CA 1
ATOM 682 C C . ASP A 1 89 ? -11.310 3.809 20.707 1.00 92.44 89 ASP A C 1
ATOM 684 O O . ASP A 1 89 ? -10.332 3.517 21.388 1.00 92.44 89 ASP A O 1
ATOM 688 N N . GLY A 1 90 ? -11.424 5.014 20.136 1.00 93.31 90 GLY A N 1
ATOM 689 C CA . GLY A 1 90 ? -10.417 6.074 20.259 1.00 93.31 90 GLY A CA 1
ATOM 690 C C . GLY A 1 90 ? -9.255 5.987 19.264 1.00 93.31 90 GLY A C 1
ATOM 691 O O . GLY A 1 90 ? -8.396 6.866 19.275 1.00 93.31 90 GLY A O 1
ATOM 692 N N . GLU A 1 91 ? -9.243 5.002 18.363 1.00 93.88 91 GLU A N 1
ATOM 693 C CA . GLU A 1 91 ? -8.214 4.835 17.334 1.00 93.88 91 GLU A CA 1
ATOM 694 C C . GLU A 1 91 ? -8.804 4.857 15.920 1.00 93.88 91 GLU A C 1
ATOM 6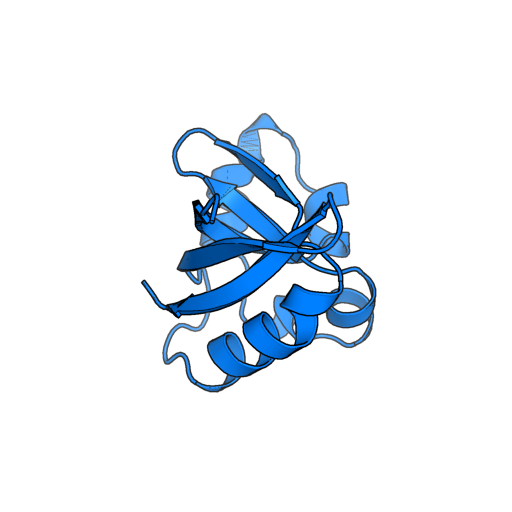96 O O . GLU A 1 91 ? -9.888 4.340 15.663 1.00 93.88 91 GLU A O 1
ATOM 701 N N . MET A 1 92 ? -8.073 5.428 14.962 1.00 95.25 92 MET A N 1
ATOM 702 C CA . MET A 1 92 ? -8.464 5.350 13.554 1.00 95.25 92 MET A CA 1
ATOM 703 C C . MET A 1 92 ? -8.106 3.972 12.983 1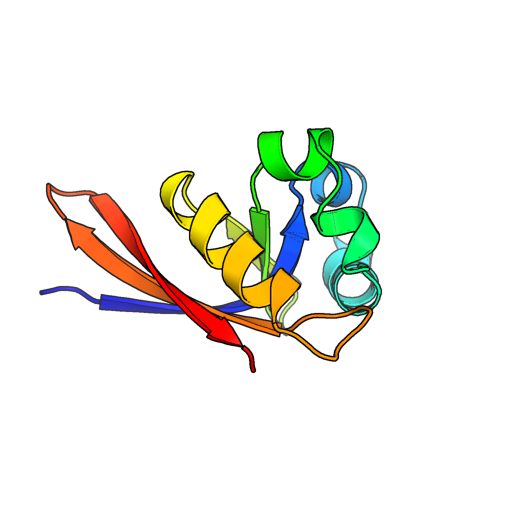.00 95.25 92 MET A C 1
ATOM 705 O O . MET A 1 92 ? -6.924 3.632 12.869 1.00 95.25 92 MET A O 1
ATOM 709 N N . LYS A 1 93 ? -9.112 3.197 12.574 1.00 96.94 93 LYS A N 1
ATOM 710 C CA . LYS A 1 93 ? -8.955 1.859 11.985 1.00 96.94 93 LYS A CA 1
ATOM 711 C C . LYS A 1 93 ? -9.319 1.867 10.509 1.00 96.94 93 LYS A C 1
ATOM 713 O O . LYS A 1 93 ? -10.321 2.470 10.129 1.00 96.94 93 LYS A O 1
ATOM 718 N N . THR A 1 94 ? -8.530 1.195 9.674 1.00 97.62 94 THR A N 1
ATOM 719 C CA . THR A 1 94 ? -8.886 0.972 8.269 1.00 97.62 94 THR A CA 1
ATOM 720 C C . THR A 1 94 ? -10.074 0.023 8.182 1.00 97.62 94 THR A C 1
ATOM 722 O O . THR A 1 94 ? -10.010 -1.116 8.632 1.00 97.62 94 THR A O 1
ATOM 725 N N . VAL A 1 95 ? -11.154 0.505 7.571 1.00 97.19 95 VAL A N 1
ATOM 726 C CA . VAL A 1 95 ? -12.410 -0.234 7.376 1.00 97.19 95 VAL A CA 1
ATOM 727 C C . VAL A 1 95 ? -12.666 -0.581 5.911 1.00 97.19 95 VAL A C 1
ATOM 729 O O . VAL A 1 95 ? -13.511 -1.420 5.613 1.00 97.19 95 VAL A O 1
ATOM 732 N N . GLY A 1 96 ? -11.939 0.043 4.979 1.00 97.31 96 GLY A N 1
ATOM 733 C CA . GLY A 1 96 ? -12.107 -0.201 3.551 1.00 97.31 96 GLY A CA 1
ATOM 734 C C . GLY A 1 96 ? -10.869 0.145 2.736 1.00 97.31 96 GLY A C 1
ATOM 735 O O . GLY A 1 96 ? -10.167 1.111 3.033 1.00 97.31 96 GLY A O 1
ATOM 736 N N . ILE A 1 97 ? -10.632 -0.650 1.694 1.00 98.19 97 ILE A N 1
ATOM 737 C CA . ILE A 1 97 ? -9.615 -0.416 0.669 1.00 98.19 97 ILE A CA 1
ATOM 738 C C . ILE A 1 97 ? -10.280 -0.599 -0.693 1.00 98.19 97 ILE A C 1
ATOM 740 O O . ILE A 1 97 ? -10.810 -1.673 -0.983 1.00 98.19 97 ILE A O 1
ATOM 744 N N . ASP A 1 98 ? -10.219 0.437 -1.521 1.00 97.69 98 ASP A N 1
ATOM 745 C CA . ASP A 1 98 ? -10.817 0.468 -2.853 1.00 97.69 98 ASP A CA 1
ATOM 746 C C . ASP A 1 98 ? -9.725 0.730 -3.911 1.00 97.69 98 ASP A C 1
ATOM 748 O O . ASP A 1 98 ? -8.821 1.536 -3.684 1.00 97.69 98 ASP A O 1
ATOM 752 N N . LEU A 1 99 ? -9.782 0.031 -5.053 1.00 96.62 99 LEU A N 1
ATOM 753 C CA . LEU A 1 99 ? -8.894 0.278 -6.202 1.00 96.62 99 LEU A CA 1
ATOM 754 C C . LEU A 1 99 ? -9.283 1.587 -6.903 1.00 96.62 99 LEU A C 1
ATOM 756 O O . LEU A 1 99 ? -10.475 1.867 -7.037 1.00 96.62 99 LEU A O 1
ATOM 760 N N . LEU A 1 100 ? -8.285 2.346 -7.365 1.00 93.25 100 LEU A N 1
ATOM 761 C CA . LEU A 1 100 ? -8.453 3.582 -8.143 1.00 93.25 100 LEU A CA 1
ATOM 762 C C . LEU A 1 100 ? -8.106 3.397 -9.628 1.00 93.25 100 LEU A C 1
ATOM 764 O O . LEU A 1 100 ? -7.196 2.591 -9.947 1.00 93.25 100 LEU A O 1
#

Secondary structure (DSSP, 8-state):
--EEEEEEEEEEHHHHTTS-GGGHHHHHHT-BHHHHTSHHHHHH-EEEE-TTS-EEEPPTTHHHHHHHHHHH-S-SB--EEEEEEEEETTEEEEEEEEE-